Protein 1QQL (pdb70)

Organism: Rattus norvegicus (NCBI:txid10116)

CATH classification: 2.80.10.50

Secondary structure (DSSP, 8-state):
-EEEE--EETTTEEEEE-TT--EEEES-TT-STT-EEEEEEETTEEEEEETTT----EE-TTS-EE--SS--GGGEEEEEE-SSS-EEEEESTTTTTT-B--B-TTSPBPPTTT--BTBSTT-EE--BS--

Foldseek 3Di:
DKAWFQWAFLLQWTWFADLVFDTWTDNCPPPLRRTWIWADPDVQKTFIAGPPSCWTWFADPWQDITTHNDDDLRRMWRWDADPVGWIWTFRPVCPVLGFTWFADNVTHTDGRNRDDPPDSRRTIDTHHPDD

Solvent-accessible surface area: 7071 Å² total; per-residue (Å²): 121,95,113,51,65,33,0,47,0,88,18,103,41,26,1,48,1,37,100,182,7,98,0,80,5,16,133,74,105,213,34,55,56,0,28,0,35,7,80,44,66,52,154,34,22,1,3,0,45,1,50,86,9,94,42,15,0,0,0,40,142,104,0,95,6,61,10,78,104,96,67,60,75,35,0,40,0,46,43,82,119,24,174,87,121,33,17,1,1,16,0,64,74,4,5,155,130,76,40,4,1,0,0,54,183,102,0,38,24,10,107,0,81,148,10,128,121,67,47,122,11,2,33,1,57,35,61,86,36,100,161

InterPro domains:
  IPR002209 Fibroblast growth factor family [PF00167] (65-189)
  IPR002209 Fibroblast growth factor family [PR00263] (67-79)
  IPR002209 Fibroblast growth factor family [PR00263] (98-112)
  IPR002209 Fibroblast growth factor family [PR00263] (118-130)
  IPR002209 Fibroblast growth factor family [PR00263] (134-153)
  IPR002209 Fibroblast growth factor family [PS00247] (125-148)
  IPR002209 Fibroblast growth factor family [PTHR11486] (38-192)
  IPR002209 Fibroblast growth factor family [SM00442] (63-192)
  IPR008996 Cytokine IL1/FGF [SSF50353] (58-192)

Sequence (131 aa):
DIRVRRLFCRTQWYLRIDKRGKVKGTQEMRNSYNIMEIRTVAVGIVAIKGVESEYYLAMNKEGKLYAKQTPNEECLFLERLEENHYNTYISKKHAEKNWFVGLKKNGSCKRGPRTHYGQKAILFLPLPVSS

Structure (mmCIF, N/CA/C/O backbone):
data_1QQL
#
_entry.id   1QQL
#
_cell.length_a   89.8
_cell.length_b   89.8
_cell.length_c   65.5
_cell.angle_alpha   90.00
_cell.angle_beta   90.00
_cell.angle_gamma   120.00
#
_symmetry.space_group_name_H-M   'P 64 2 2'
#
loop_
_entity.id
_entity.type
_entity.pdbx_description
1 polymer 'Fibroblast growth factor 7, Fibroblast growth factor 1 chimera'
2 water water
#
loop_
_atom_site.group_PDB
_atom_site.id
_atom_site.type_symbol
_atom_site.label_atom_id
_atom_site.label_alt_id
_atom_site.label_comp_id
_atom_site.label_asym_id
_atom_site.label_entity_id
_atom_site.label_seq_id
_atom_site.pdbx_PDB_ins_code
_atom_site.Cartn_x
_atom_site.Cartn_y
_atom_site.Cartn_z
_atom_site.occupancy
_atom_site.B_iso_or_equiv
_atom_site.auth_seq_id
_atom_site.auth_comp_id
_atom_site.auth_asym_id
_atom_site.auth_atom_id
_atom_site.pdbx_PDB_model_num
ATOM 1 N N . ASP A 1 9 ? 4.754 37.486 37.433 1.00 43.90 9 ASP A N 1
ATOM 2 C CA . ASP A 1 9 ? 4.629 36.010 37.239 1.00 46.91 9 ASP A CA 1
ATOM 3 C C . ASP A 1 9 ? 4.770 35.633 35.776 1.00 46.08 9 ASP A C 1
ATOM 4 O O . ASP A 1 9 ? 5.052 34.486 35.450 1.00 43.57 9 ASP A O 1
ATOM 9 N N . ILE A 1 10 ? 4.544 36.602 34.900 1.00 39.76 10 ILE A N 1
ATOM 10 C CA . ILE A 1 10 ? 4.689 36.384 33.465 1.00 38.59 10 ILE A CA 1
ATOM 11 C C . ILE A 1 10 ? 5.810 37.317 33.020 1.00 35.01 10 ILE A C 1
ATOM 12 O O . ILE A 1 10 ? 5.676 38.533 33.127 1.00 35.52 10 ILE A O 1
ATOM 17 N N . ARG A 1 11 ? 6.943 36.749 32.623 1.00 29.03 11 ARG A N 1
ATOM 18 C CA . ARG A 1 11 ? 8.069 37.557 32.188 1.00 28.61 11 ARG A CA 1
ATOM 19 C C . ARG A 1 11 ? 8.499 37.166 30.801 1.00 24.79 11 ARG A C 1
ATOM 20 O O . ARG A 1 11 ? 8.665 35.996 30.507 1.00 26.47 11 ARG A O 1
ATOM 28 N N . VAL A 1 12 ? 8.636 38.155 29.939 1.00 27.58 12 VAL A N 1
ATOM 29 C CA . VAL A 1 12 ? 9.032 37.925 28.567 1.00 25.65 12 VAL A CA 1
ATOM 30 C C . VAL A 1 12 ? 10.499 38.296 28.468 1.00 23.62 12 VAL A C 1
ATOM 31 O O . VAL A 1 12 ? 10.842 39.467 28.514 1.00 23.13 12 VAL A O 1
ATOM 35 N N . ARG A 1 13 ? 11.362 37.286 28.423 1.00 26.26 13 ARG A N 1
ATOM 36 C CA . ARG A 1 13 ? 12.813 37.478 28.342 1.00 23.17 13 ARG A CA 1
ATOM 37 C C . ARG A 1 13 ? 13.365 36.768 27.111 1.00 23.24 13 ARG A C 1
ATOM 38 O O . ARG A 1 13 ? 12.605 36.351 26.253 1.00 23.37 13 ARG A O 1
ATOM 46 N N . ARG A 1 14 ? 14.681 36.591 27.031 1.00 23.52 14 ARG A N 1
ATOM 47 C CA . ARG A 1 14 ? 15.267 35.899 25.880 1.00 25.64 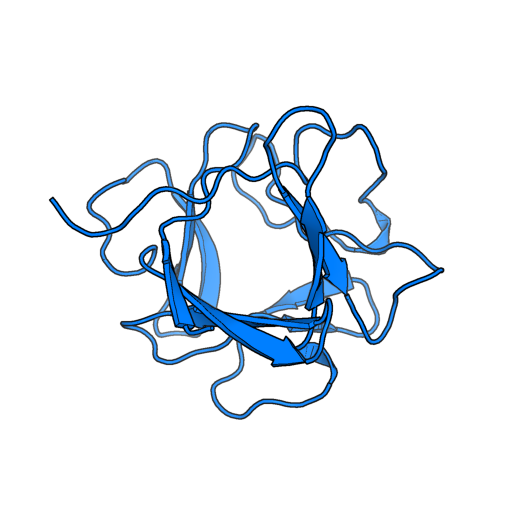14 ARG A CA 1
ATOM 48 C C . ARG A 1 14 ? 15.978 34.591 26.186 1.00 19.27 14 ARG A C 1
ATOM 49 O O . ARG A 1 14 ? 16.126 33.747 25.313 1.00 27.44 14 ARG A O 1
ATOM 57 N N . LEU A 1 15 ? 16.449 34.431 27.405 1.00 19.44 15 LEU A N 1
ATOM 58 C CA . LEU A 1 15 ? 17.158 33.202 27.783 1.00 24.33 15 LEU A CA 1
ATOM 59 C C . LEU A 1 15 ? 18.451 32.995 26.984 1.00 23.81 15 LEU A C 1
ATOM 60 O O . LEU A 1 15 ? 18.486 32.224 26.011 1.00 24.07 15 LEU A O 1
ATOM 65 N N . PHE A 1 16 ? 19.480 33.753 27.362 1.00 16.44 16 PHE A N 1
ATOM 66 C CA . PHE A 1 16 ? 20.795 33.663 26.736 1.00 20.24 16 PHE A CA 1
ATOM 67 C C . PHE A 1 16 ? 21.605 32.562 27.417 1.00 18.16 16 PHE A C 1
ATOM 68 O O . PHE A 1 16 ? 21.751 32.564 28.630 1.00 12.11 16 PHE A O 1
ATOM 76 N N . CYS A 1 17 ? 22.132 31.630 26.634 1.00 13.19 17 CYS A N 1
ATOM 77 C CA . CYS A 1 17 ? 22.906 30.526 27.178 1.00 19.54 17 CYS A CA 1
ATOM 78 C C . CYS A 1 17 ? 24.411 30.796 27.192 1.00 18.83 17 CYS A C 1
ATOM 79 O O . CYS A 1 17 ? 24.959 31.314 26.216 1.00 15.65 17 CYS A O 1
ATOM 82 N N . ARG A 1 18 ? 25.071 30.391 28.279 1.00 17.73 18 ARG A N 1
ATOM 83 C CA . ARG A 1 18 ? 26.512 30.539 28.435 1.00 18.22 18 ARG A CA 1
ATOM 84 C C . ARG A 1 18 ? 27.283 30.061 27.211 1.00 20.55 18 ARG A C 1
ATOM 85 O O . ARG A 1 18 ? 28.366 30.562 26.936 1.00 24.30 18 ARG A O 1
ATOM 93 N N . THR A 1 19 ? 26.739 29.094 26.471 1.00 22.85 19 THR A N 1
ATOM 94 C CA . THR A 1 19 ? 27.432 28.577 25.289 1.00 22.71 19 THR A CA 1
ATOM 95 C C . THR A 1 19 ? 27.290 29.494 24.084 1.00 27.52 19 THR A C 1
ATOM 96 O O . THR A 1 19 ? 27.585 29.100 22.962 1.00 27.66 19 THR A O 1
ATOM 100 N N . GLN A 1 20 ? 26.867 30.733 24.349 1.00 29.31 20 GLN A N 1
ATOM 101 C CA . GLN A 1 20 ? 26.693 31.781 23.346 1.00 32.61 20 GLN A CA 1
ATOM 102 C C . GLN A 1 20 ? 25.467 31.671 22.418 1.00 31.62 20 GLN A C 1
ATOM 103 O O . GLN A 1 20 ? 25.515 32.115 21.262 1.00 31.73 20 GLN A O 1
ATOM 109 N N . TRP A 1 21 ? 24.351 31.161 22.954 1.00 32.18 21 TRP A N 1
ATOM 110 C CA . TRP A 1 21 ? 23.114 30.986 22.179 1.00 28.73 21 TRP A CA 1
ATOM 111 C C . TRP A 1 21 ? 21.851 31.373 22.922 1.00 26.32 21 TRP A C 1
ATOM 112 O O . TRP A 1 21 ? 21.740 31.148 24.129 1.00 27.34 21 TRP A O 1
ATOM 123 N N . TYR A 1 22 ? 20.880 31.897 22.186 1.00 24.41 22 TYR A N 1
ATOM 124 C CA . TYR A 1 22 ? 19.559 32.206 22.748 1.00 20.64 22 TYR A CA 1
ATOM 125 C C . TYR A 1 22 ? 18.700 30.984 22.473 1.00 18.49 22 TYR A C 1
ATOM 126 O O . TYR A 1 22 ? 18.878 30.325 21.452 1.00 20.35 22 TYR A O 1
ATOM 135 N N . LEU A 1 23 ? 17.764 30.671 23.348 1.00 20.22 23 LEU A N 1
ATOM 136 C CA . LEU A 1 23 ? 16.900 29.531 23.079 1.00 16.78 23 LEU A CA 1
ATOM 137 C C . LEU A 1 23 ? 15.784 30.044 22.183 1.00 21.03 23 LEU A C 1
ATOM 138 O O . LEU A 1 23 ? 15.183 31.088 22.450 1.00 20.89 23 LEU A O 1
ATOM 143 N N . ARG A 1 24 ? 15.550 29.351 21.083 1.00 23.62 24 ARG A N 1
ATOM 144 C CA . ARG A 1 24 ? 14.496 29.749 20.159 1.00 26.37 24 ARG A CA 1
ATOM 145 C C . ARG A 1 24 ? 13.682 28.536 19.746 1.00 29.99 24 ARG A C 1
ATOM 146 O O . ARG A 1 24 ? 14.223 27.453 19.604 1.00 31.11 24 ARG A O 1
ATOM 154 N N . ILE A 1 25 ? 12.364 28.695 19.658 1.00 28.49 25 ILE A N 1
ATOM 155 C CA . ILE A 1 25 ? 11.478 27.601 19.260 1.00 30.20 25 ILE A CA 1
ATOM 156 C C . ILE A 1 25 ? 10.729 27.934 17.957 1.00 30.36 25 ILE A C 1
ATOM 157 O O . ILE A 1 25 ? 9.979 28.904 17.888 1.00 34.24 25 ILE A O 1
ATOM 162 N N . ASP A 1 26 ? 10.956 27.120 16.937 1.00 31.64 26 ASP A N 1
ATOM 163 C CA . ASP A 1 26 ? 10.364 27.235 15.600 1.00 35.01 26 ASP A CA 1
ATOM 164 C C . ASP A 1 26 ? 8.815 27.049 15.585 1.00 36.71 26 ASP A C 1
ATOM 165 O O . ASP A 1 26 ? 8.223 26.616 16.585 1.00 37.04 26 ASP A O 1
ATOM 170 N N . LYS A 1 27 ? 8.178 27.327 14.435 1.00 43.11 27 LYS A N 1
ATOM 171 C CA . LYS A 1 27 ? 6.716 27.197 14.257 1.00 44.12 27 LYS A CA 1
ATOM 172 C C . LYS A 1 27 ? 6.389 25.720 14.195 1.00 46.04 27 LYS A C 1
ATOM 173 O O . LYS A 1 27 ? 5.320 25.264 14.563 1.00 45.32 27 LYS A O 1
ATOM 179 N N . ARG A 1 28 ? 7.351 24.981 13.690 1.00 42.13 28 ARG A N 1
ATOM 180 C CA . ARG A 1 28 ? 7.246 23.554 13.610 1.00 49.41 28 ARG A CA 1
ATOM 181 C C . ARG A 1 28 ? 7.467 23.038 15.044 1.00 45.35 28 ARG A C 1
ATOM 182 O O . ARG A 1 28 ? 7.304 21.849 15.336 1.00 45.61 28 ARG A O 1
ATOM 190 N N . GLY A 1 29 ? 7.771 23.978 15.940 1.00 42.16 29 GLY A N 1
ATOM 191 C CA . GLY A 1 29 ? 8.000 23.662 17.338 1.00 39.96 29 GLY A CA 1
ATOM 192 C C . GLY A 1 29 ? 9.341 23.003 17.542 1.00 35.55 29 GLY A C 1
ATOM 193 O O . GLY A 1 29 ? 9.486 22.095 18.352 1.00 37.37 29 GLY A O 1
ATOM 194 N N . LYS A 1 30 ? 10.324 23.411 16.757 1.00 35.44 30 LYS A N 1
ATOM 195 C CA . LYS A 1 30 ? 11.655 22.840 16.894 1.00 37.15 30 LYS A CA 1
ATOM 196 C C . LYS A 1 30 ? 12.467 23.747 17.787 1.00 32.95 30 LYS A C 1
ATOM 197 O O . LYS A 1 30 ? 12.612 24.923 17.491 1.00 32.12 30 LYS A O 1
ATOM 203 N N . VAL A 1 31 ? 12.901 23.186 18.916 1.00 30.40 31 VAL A N 1
ATOM 204 C CA . VAL A 1 31 ? 13.717 23.848 19.938 1.00 33.71 31 VAL A CA 1
ATOM 205 C C . VAL A 1 31 ? 15.210 23.911 19.518 1.00 34.62 31 VAL A C 1
ATOM 206 O O . VAL A 1 31 ? 15.835 22.897 19.181 1.00 35.82 31 VAL A O 1
ATOM 210 N N . LYS A 1 32 ? 15.806 25.088 19.590 1.00 37.32 32 LYS A N 1
ATOM 211 C CA . LYS A 1 32 ? 17.200 25.212 19.196 1.00 40.61 32 LYS A CA 1
ATOM 212 C C . LYS A 1 32 ? 17.763 26.625 19.439 1.00 42.48 32 LYS A C 1
ATOM 213 O O . LYS A 1 32 ? 17.011 27.612 19.475 1.00 43.18 32 LYS A O 1
ATOM 219 N N . GLY A 1 33 ? 19.086 26.729 19.547 1.00 38.81 33 GLY A N 1
ATOM 220 C CA . GLY A 1 33 ? 19.694 28.024 19.773 1.00 35.04 33 GLY A CA 1
ATOM 221 C C . GLY A 1 33 ? 19.888 28.850 18.521 1.00 30.45 33 GLY A C 1
ATOM 222 O O . GLY A 1 33 ? 19.746 28.347 17.405 1.00 34.55 33 GLY A O 1
ATOM 223 N N . THR A 1 34 ? 20.271 30.107 18.711 1.00 26.22 34 THR A N 1
ATOM 224 C CA . THR A 1 34 ? 20.517 31.040 17.615 1.00 24.95 34 THR A CA 1
ATOM 225 C C . THR A 1 34 ? 21.414 32.217 18.066 1.00 26.68 34 THR A C 1
ATOM 226 O O . THR A 1 34 ? 21.410 32.630 19.231 1.00 23.16 34 THR A O 1
ATOM 230 N N . GLN A 1 35 ? 22.249 32.697 17.160 1.00 24.52 35 GLN A N 1
ATOM 231 C CA . GLN A 1 35 ? 23.098 33.821 17.479 1.00 24.27 35 GLN A CA 1
ATOM 232 C C . GLN A 1 35 ? 22.351 35.029 16.949 1.00 29.93 35 GLN A C 1
ATOM 233 O O . GLN A 1 35 ? 22.814 36.165 17.007 1.00 33.48 35 GLN A O 1
ATOM 239 N N . GLU A 1 36 ? 21.172 34.764 16.408 1.00 28.95 36 GLU A N 1
ATOM 240 C CA . GLU A 1 36 ? 20.348 35.819 15.881 1.00 30.83 36 GLU A CA 1
ATOM 241 C C . GLU A 1 36 ? 19.486 36.379 17.006 1.00 35.57 36 GLU A C 1
ATOM 242 O O . GLU A 1 36 ? 18.470 35.780 17.403 1.00 40.42 36 GLU A O 1
ATOM 248 N N . MET A 1 37 ? 19.926 37.516 17.543 1.00 37.55 37 MET A N 1
ATOM 249 C CA . MET A 1 37 ? 19.229 38.175 18.648 1.00 33.84 37 MET A CA 1
ATOM 250 C C . MET A 1 37 ? 17.836 38.474 18.165 1.00 35.65 37 MET A C 1
ATOM 251 O O . MET A 1 37 ? 16.862 37.881 18.618 1.00 31.38 37 MET A O 1
ATOM 256 N N . ARG A 1 38 ? 17.787 39.344 17.160 1.00 39.26 38 ARG A N 1
ATOM 257 C CA . ARG A 1 38 ? 16.550 39.818 16.544 1.00 36.45 38 ARG A CA 1
ATOM 258 C C . ARG A 1 38 ? 15.798 38.740 15.747 1.00 38.06 38 ARG A C 1
ATOM 259 O O . ARG A 1 38 ? 15.336 39.019 14.635 1.00 43.24 38 ARG A O 1
ATOM 267 N N . ASN A 1 39 ? 15.597 37.563 16.354 1.00 41.44 39 ASN A N 1
ATOM 268 C CA . ASN A 1 39 ? 14.941 36.417 15.702 1.00 40.86 39 ASN A CA 1
ATOM 269 C C . ASN A 1 39 ? 13.440 36.233 15.920 1.00 40.35 39 ASN A C 1
ATOM 270 O O . ASN A 1 39 ? 12.828 35.350 15.333 1.00 36.27 39 ASN A O 1
ATOM 275 N N . SER A 1 40 ? 12.876 36.994 16.843 1.00 44.20 40 SER A N 1
ATOM 276 C CA . SER A 1 40 ? 11.451 36.937 17.138 1.00 38.78 40 SER A CA 1
ATOM 277 C C . SER A 1 40 ? 10.958 35.572 17.638 1.00 37.45 40 SER A C 1
ATOM 278 O O . SER A 1 40 ? 9.976 35.527 18.410 1.00 38.55 40 SER A O 1
ATOM 281 N N . TYR A 1 41 ? 11.597 34.458 17.305 1.00 33.39 41 TYR A N 1
ATOM 282 C CA . TYR A 1 41 ? 11.153 33.153 17.816 1.00 32.73 41 TYR A CA 1
ATOM 283 C C . TYR A 1 41 ? 12.018 32.806 19.010 1.00 30.16 41 TYR A C 1
ATOM 284 O O . TYR A 1 41 ? 12.117 31.643 19.344 1.00 26.43 41 TYR A O 1
ATOM 293 N N . ASN A 1 42 ? 12.739 33.810 19.520 1.00 27.60 42 ASN A N 1
ATOM 294 C CA . ASN A 1 42 ? 13.577 33.594 20.695 1.00 27.24 42 ASN A CA 1
ATOM 295 C C . ASN A 1 42 ? 13.087 34.435 21.851 1.00 23.73 42 ASN A C 1
ATOM 296 O O . ASN A 1 42 ? 13.721 34.494 22.903 1.00 20.36 42 ASN A O 1
ATOM 301 N N . ILE A 1 43 ? 11.968 35.116 21.613 1.00 21.88 43 ILE A N 1
ATOM 302 C CA . ILE A 1 43 ? 11.324 35.911 22.647 1.00 25.02 43 ILE A CA 1
ATOM 303 C C . ILE A 1 43 ? 10.396 34.921 23.342 1.00 17.70 43 ILE A C 1
ATOM 304 O O . ILE A 1 43 ? 9.549 34.281 22.721 1.00 11.42 43 ILE A O 1
ATOM 309 N N . MET A 1 44 ? 10.630 34.733 24.627 1.00 16.56 44 MET A N 1
ATOM 310 C CA . MET A 1 44 ? 9.886 33.769 25.381 1.00 21.20 44 MET A CA 1
ATOM 311 C C . MET A 1 44 ? 9.117 34.381 26.528 1.00 23.58 44 MET A C 1
ATOM 312 O O . MET A 1 44 ? 9.421 35.480 26.996 1.00 18.37 44 MET A O 1
ATOM 317 N N . GLU A 1 45 ? 8.121 33.620 26.981 1.00 26.71 45 GLU A N 1
ATOM 318 C CA . GLU A 1 45 ? 7.304 33.967 28.131 1.00 27.60 45 GLU A CA 1
ATOM 319 C C . GLU A 1 45 ? 7.569 32.882 29.159 1.00 23.83 45 GLU A C 1
ATOM 320 O O . GLU A 1 45 ? 7.338 31.707 28.906 1.00 24.92 45 GLU A O 1
ATOM 326 N N . ILE A 1 46 ? 8.173 33.284 30.268 1.00 25.60 46 ILE A N 1
ATOM 327 C CA . ILE A 1 46 ? 8.484 32.398 31.395 1.00 26.11 46 ILE A CA 1
ATOM 328 C C . ILE A 1 46 ? 7.324 32.663 32.369 1.00 25.83 46 ILE A C 1
ATOM 329 O O . ILE A 1 46 ? 7.240 33.735 32.989 1.00 26.34 46 ILE A O 1
ATOM 334 N N . ARG A 1 47 ? 6.381 31.727 32.421 1.00 25.63 47 ARG A N 1
ATOM 335 C CA . ARG A 1 47 ? 5.217 31.881 33.281 1.00 26.47 47 ARG A CA 1
ATOM 336 C C . ARG A 1 47 ? 5.314 31.045 34.541 1.00 23.85 47 ARG A C 1
ATOM 337 O O . ARG A 1 47 ? 5.365 29.820 34.465 1.00 26.39 47 ARG A O 1
ATOM 345 N N . THR A 1 48 ? 5.354 31.711 35.694 1.00 22.70 48 THR A N 1
ATOM 346 C CA . THR A 1 48 ? 5.388 31.042 36.998 1.00 18.69 48 THR A CA 1
ATOM 347 C C . THR A 1 48 ? 4.026 30.362 37.269 1.00 19.04 48 THR A C 1
ATOM 348 O O . THR A 1 48 ? 2.994 31.019 37.446 1.00 17.42 48 THR A O 1
ATOM 352 N N . VAL A 1 49 ? 4.032 29.037 37.256 1.00 20.28 49 VAL A N 1
ATOM 353 C CA . VAL A 1 49 ? 2.822 28.264 37.479 1.00 23.59 49 VAL A CA 1
ATOM 354 C C . VAL A 1 49 ? 2.629 27.917 38.948 1.00 24.63 49 VAL A C 1
ATOM 355 O O . VAL A 1 49 ? 1.551 27.449 39.337 1.00 30.64 49 VAL A O 1
ATOM 359 N N . ALA A 1 50 ? 3.693 28.086 39.735 1.00 22.15 50 ALA A N 1
ATOM 360 C CA . ALA A 1 50 ? 3.707 27.790 41.175 1.00 21.50 50 ALA A CA 1
ATOM 361 C C . ALA A 1 50 ? 5.088 28.150 41.709 1.00 18.77 50 ALA A C 1
ATOM 362 O O . ALA A 1 50 ? 6.027 28.408 40.947 1.00 19.51 50 ALA A O 1
ATOM 364 N N . VAL A 1 51 ? 5.227 28.131 43.024 1.00 22.58 51 VAL A N 1
ATOM 365 C CA . VAL A 1 51 ? 6.500 28.465 43.636 1.00 27.79 51 VAL A CA 1
ATOM 366 C C . VAL A 1 51 ? 7.565 27.510 43.104 1.00 29.82 51 VAL A C 1
ATOM 367 O O . VAL A 1 51 ? 7.439 26.292 43.222 1.00 35.34 51 VAL A O 1
ATOM 371 N N . GLY A 1 52 ? 8.541 28.072 42.402 1.00 30.75 52 GLY A N 1
ATOM 372 C CA . GLY A 1 52 ? 9.626 27.276 41.858 1.00 27.50 52 GLY A CA 1
ATOM 373 C C . GLY A 1 52 ? 9.383 26.618 40.518 1.00 27.04 52 GLY A C 1
ATOM 374 O O . GLY A 1 52 ? 10.337 26.207 39.877 1.00 24.41 52 GLY A O 1
ATOM 375 N N . ILE A 1 53 ? 8.132 26.510 40.084 1.00 24.95 53 ILE A N 1
ATOM 376 C CA . ILE A 1 53 ? 7.846 25.873 38.799 1.00 19.50 53 ILE A CA 1
ATOM 377 C C . ILE A 1 53 ? 7.542 26.914 37.735 1.00 17.39 53 ILE A C 1
ATOM 378 O O . ILE A 1 53 ? 6.867 27.906 38.001 1.00 17.36 53 ILE A O 1
ATOM 383 N N . VAL A 1 54 ? 7.954 26.644 36.510 1.00 15.53 54 VAL A N 1
ATOM 384 C CA . VAL A 1 54 ? 7.788 27.607 35.440 1.00 15.41 54 VAL A CA 1
ATOM 385 C C . VAL A 1 54 ? 7.400 26.867 34.161 1.00 18.27 54 VAL A C 1
ATOM 386 O O . VAL A 1 54 ? 7.488 25.639 34.134 1.00 15.80 54 VAL A O 1
ATOM 390 N N . ALA A 1 55 ? 6.862 27.605 33.178 1.00 18.70 55 ALA A N 1
ATOM 391 C CA . ALA A 1 55 ? 6.518 27.063 31.851 1.00 17.33 55 ALA A CA 1
ATOM 392 C C . ALA A 1 55 ? 7.236 28.017 30.896 1.00 18.46 55 ALA A C 1
ATOM 393 O O . ALA A 1 55 ? 7.305 29.236 31.150 1.00 16.91 55 ALA A O 1
ATOM 395 N N . ILE A 1 56 ? 7.780 27.483 29.810 1.00 16.48 56 ILE A N 1
ATOM 396 C CA . ILE A 1 56 ? 8.536 28.321 28.879 1.00 19.46 56 ILE A CA 1
ATOM 397 C C . ILE A 1 56 ? 7.842 28.285 27.519 1.00 19.43 56 ILE A C 1
ATOM 398 O O . ILE A 1 56 ? 7.822 27.266 26.831 1.00 17.01 56 ILE A O 1
ATOM 403 N N . LYS A 1 57 ? 7.324 29.439 27.125 1.00 16.23 57 LYS A N 1
ATOM 404 C CA . LYS A 1 57 ? 6.524 29.546 25.922 1.00 21.23 57 LYS A CA 1
ATOM 405 C C . LYS A 1 57 ? 6.995 30.574 24.918 1.00 15.60 57 LYS A C 1
ATOM 406 O O . LYS A 1 57 ? 7.312 31.707 25.274 1.00 19.90 57 LYS A O 1
ATOM 412 N N . GLY A 1 58 ? 6.994 30.170 23.652 1.00 19.53 58 GLY A N 1
ATOM 413 C CA . GLY A 1 58 ? 7.374 31.056 22.576 1.00 20.14 58 GLY A CA 1
ATOM 414 C C . GLY A 1 58 ? 6.251 32.023 22.220 1.00 22.48 58 GLY A C 1
ATOM 415 O O . GLY A 1 58 ? 5.208 31.614 21.708 1.00 20.61 58 GLY A O 1
ATOM 416 N N . VAL A 1 59 ? 6.515 33.310 22.427 1.00 25.29 59 VAL A N 1
ATOM 417 C CA . VAL A 1 59 ? 5.586 34.383 22.124 1.00 27.06 59 VAL A CA 1
ATOM 418 C C . VAL A 1 59 ? 5.317 34.510 20.633 1.00 30.41 59 VAL A C 1
ATOM 419 O O . VAL A 1 59 ? 4.719 35.478 20.230 1.00 36.44 59 VAL A O 1
ATOM 423 N N . GLU A 1 60 ? 5.724 33.550 19.801 1.00 35.15 60 GLU A N 1
ATOM 424 C CA . GLU A 1 60 ? 5.465 33.634 18.341 1.00 38.24 60 GLU A CA 1
ATOM 425 C C . GLU A 1 60 ? 4.976 32.332 17.731 1.00 39.89 60 GLU A C 1
ATOM 426 O O . GLU A 1 60 ? 4.143 32.335 16.835 1.00 35.51 60 GLU A O 1
ATOM 432 N N . SER A 1 61 ? 5.552 31.232 18.198 1.00 40.33 61 SER A N 1
ATOM 433 C CA . SER A 1 61 ? 5.190 29.884 17.776 1.00 38.62 61 SER A CA 1
ATOM 434 C C . SER A 1 61 ? 4.024 29.414 18.654 1.00 40.58 61 SER A C 1
ATOM 435 O O . SER A 1 61 ? 3.364 28.416 18.363 1.00 39.17 61 SER A O 1
ATOM 438 N N . GLU A 1 62 ? 3.823 30.124 19.761 1.00 38.94 62 GLU A N 1
ATOM 439 C CA . GLU A 1 62 ? 2.786 29.812 20.747 1.00 38.68 62 GLU A CA 1
ATOM 440 C C . GLU A 1 62 ? 2.985 28.410 21.327 1.00 40.52 62 GLU A C 1
ATOM 441 O O . GLU A 1 62 ? 2.100 27.880 21.994 1.00 42.75 62 GLU A O 1
ATOM 447 N N . TYR A 1 63 ? 4.163 27.835 21.083 1.00 38.36 63 TYR A N 1
ATOM 448 C CA . TYR A 1 63 ? 4.540 26.504 21.563 1.00 35.57 63 TYR A CA 1
ATOM 449 C C . TYR A 1 63 ? 5.203 26.613 22.942 1.00 33.36 63 TYR A C 1
ATOM 450 O O . TYR A 1 63 ? 5.713 27.671 23.320 1.00 33.50 63 TYR A O 1
ATOM 459 N N . TYR A 1 64 ? 5.211 25.511 23.673 1.00 32.79 64 TYR A N 1
ATOM 460 C CA . TYR A 1 64 ? 5.834 25.461 24.977 1.00 30.78 64 TYR A CA 1
ATOM 461 C C . TYR A 1 64 ? 7.272 24.945 24.878 1.00 33.96 64 TYR A C 1
ATOM 462 O O . TYR A 1 64 ? 7.922 25.143 23.864 1.00 33.94 64 TYR A O 1
ATOM 471 N N . LEU A 1 65 ? 7.793 24.359 25.947 1.00 36.91 65 LEU A N 1
ATOM 472 C CA . LEU A 1 65 ? 9.152 23.817 25.966 1.00 32.82 65 LEU A CA 1
ATOM 473 C C . LEU A 1 65 ? 8.962 22.676 26.913 1.00 28.71 65 LEU A C 1
ATOM 474 O O . LEU A 1 65 ? 8.322 22.843 27.951 1.00 39.57 65 LEU A O 1
ATOM 479 N N . ALA A 1 66 ? 9.471 21.508 26.568 1.00 25.80 66 ALA A N 1
ATOM 480 C CA . ALA A 1 66 ? 9.288 20.355 27.426 1.00 21.19 66 ALA A CA 1
ATOM 481 C C . ALA A 1 66 ? 10.398 19.398 27.171 1.00 18.02 66 ALA A C 1
ATOM 482 O O . ALA A 1 66 ? 11.208 19.596 26.278 1.00 20.61 66 ALA A O 1
ATOM 484 N N . MET A 1 67 ? 10.425 18.343 27.961 1.00 22.64 67 MET A N 1
ATOM 485 C CA . MET A 1 67 ? 11.439 17.299 27.825 1.00 25.49 67 MET A CA 1
ATOM 486 C C . MET A 1 67 ? 10.739 15.951 28.015 1.00 29.50 67 MET A C 1
ATOM 487 O O . MET A 1 67 ? 9.939 15.774 28.946 1.00 23.32 67 MET A O 1
ATOM 492 N N . ASN A 1 68 ? 11.043 15.013 27.126 1.00 27.35 68 ASN A N 1
ATOM 493 C CA . ASN A 1 68 ? 10.440 13.692 27.182 1.00 30.73 68 ASN A CA 1
ATOM 494 C C . ASN A 1 68 ? 11.051 12.749 28.219 1.00 32.72 68 ASN A C 1
ATOM 495 O O . ASN A 1 68 ? 11.881 13.149 29.035 1.00 34.21 68 ASN A O 1
ATOM 500 N N . LYS A 1 69 ? 10.603 11.502 28.205 1.00 32.73 69 LYS A N 1
ATOM 501 C CA . LYS A 1 69 ? 11.083 10.492 29.139 1.00 34.89 69 LYS A CA 1
ATOM 502 C C . LYS A 1 69 ? 12.554 10.112 28.961 1.00 34.60 69 LYS A C 1
ATOM 503 O O . LYS A 1 69 ? 13.125 9.465 29.835 1.00 38.96 69 LYS A O 1
ATOM 509 N N . GLU A 1 70 ? 13.163 10.491 27.839 1.00 40.17 70 GLU A N 1
ATOM 510 C CA . GLU A 1 70 ? 14.564 10.173 27.593 1.00 34.04 70 GLU A CA 1
ATOM 511 C C . GLU A 1 70 ? 15.442 11.421 27.417 1.00 34.98 70 GLU A C 1
ATOM 512 O O . GLU A 1 70 ? 16.424 11.397 26.654 1.00 36.60 70 GLU A O 1
ATOM 518 N N . GLY A 1 71 ? 15.077 12.510 28.101 1.00 33.21 71 GLY A N 1
ATOM 519 C CA . GLY A 1 71 ? 15.830 13.761 28.036 1.00 32.10 71 GLY A CA 1
ATOM 520 C C . GLY A 1 71 ? 15.784 14.595 26.766 1.00 27.99 71 GLY A C 1
ATOM 521 O O . GLY A 1 71 ? 16.461 15.617 26.666 1.00 30.11 71 GLY A O 1
ATOM 522 N N . LYS A 1 72 ? 15.005 14.175 25.785 1.00 26.59 72 LYS A N 1
ATOM 523 C CA . LYS A 1 72 ? 14.904 14.933 24.553 1.00 27.56 72 LYS A CA 1
ATOM 524 C C . LYS A 1 72 ? 13.960 16.142 24.752 1.00 30.01 72 LYS A C 1
ATOM 525 O O . LYS A 1 72 ? 12.854 16.029 25.294 1.00 24.06 72 LYS A O 1
ATOM 531 N N . LEU A 1 73 ? 14.436 17.299 24.314 1.00 30.20 73 LEU A N 1
ATOM 532 C CA . LEU A 1 73 ? 13.732 18.576 24.410 1.00 31.11 73 LEU A CA 1
ATOM 533 C C . LEU A 1 73 ? 12.804 18.881 23.212 1.00 30.67 73 LEU A C 1
ATOM 534 O O . LEU A 1 73 ? 13.208 18.763 22.058 1.00 33.81 73 LEU A O 1
ATOM 539 N N . TYR A 1 74 ? 11.561 19.264 23.487 1.00 33.97 74 TYR A N 1
ATOM 540 C CA . TYR A 1 74 ? 10.631 19.602 22.419 1.00 31.94 74 TYR A CA 1
ATOM 541 C C . TYR A 1 74 ? 9.719 20.742 22.840 1.00 34.08 74 TYR A C 1
ATOM 542 O O . TYR A 1 74 ? 9.910 21.318 23.902 1.00 34.63 74 TYR A O 1
ATOM 551 N N . ALA A 1 75 ? 8.736 21.066 22.006 1.00 34.05 75 ALA A N 1
ATOM 552 C CA . ALA A 1 75 ? 7.782 22.144 22.292 1.00 35.92 75 ALA A CA 1
ATOM 553 C C . ALA A 1 75 ? 6.368 21.749 21.834 1.00 37.44 75 ALA A C 1
ATOM 554 O O . ALA A 1 75 ? 6.124 21.530 20.650 1.00 35.19 75 ALA A O 1
ATOM 556 N N . LYS A 1 76 ? 5.434 21.698 22.788 1.00 37.66 76 LYS A N 1
ATOM 557 C CA . LYS A 1 76 ? 4.075 21.292 22.474 1.00 32.60 76 LYS A CA 1
ATOM 558 C C . LYS A 1 76 ? 3.145 22.334 21.880 1.00 37.67 76 LYS A C 1
ATOM 559 O O . LYS A 1 76 ? 3.204 22.522 20.658 1.00 42.66 76 LYS A O 1
ATOM 565 N N . GLN A 1 77 ? 2.239 22.901 22.673 1.00 37.95 77 GLN A N 1
ATOM 566 C CA . GLN A 1 77 ? 1.255 23.950 22.256 1.00 34.05 77 GLN A CA 1
ATOM 567 C C . GLN A 1 77 ? 0.148 23.699 23.263 1.00 36.25 77 GLN A C 1
ATOM 568 O O . GLN A 1 77 ? -0.470 24.631 23.733 1.00 33.56 77 GLN A O 1
ATOM 574 N N . THR A 1 78 ? -0.023 22.430 23.652 1.00 31.50 78 THR A N 1
ATOM 575 C CA . THR A 1 78 ? -0.969 22.045 24.697 1.00 32.83 78 THR A CA 1
ATOM 576 C C . THR A 1 78 ? -0.091 21.450 25.785 1.00 32.48 78 THR A C 1
ATOM 577 O O . THR A 1 78 ? 0.468 20.375 25.588 1.00 29.16 78 THR A O 1
ATOM 581 N N . PRO A 1 79 ? 0.057 22.136 26.938 1.00 29.40 79 PRO A N 1
ATOM 582 C CA . PRO A 1 79 ? 0.871 21.675 28.070 1.00 28.37 79 PRO A CA 1
ATOM 583 C C . PRO A 1 79 ? 0.516 20.298 28.668 1.00 32.73 79 PRO A C 1
ATOM 584 O O . PRO A 1 79 ? -0.600 19.803 28.503 1.00 37.95 79 PRO A O 1
ATOM 588 N N . ASN A 1 80 ? 1.464 19.753 29.430 1.00 30.86 80 ASN A N 1
ATOM 589 C CA . ASN A 1 80 ? 1.382 18.466 30.171 1.00 30.03 80 ASN A CA 1
ATOM 590 C C . ASN A 1 80 ? 2.476 18.618 31.262 1.00 32.75 80 ASN A C 1
ATOM 591 O O . ASN A 1 80 ? 3.140 19.652 31.263 1.00 35.66 80 ASN A O 1
ATOM 596 N N . GLU A 1 81 ? 2.696 17.679 32.187 1.00 30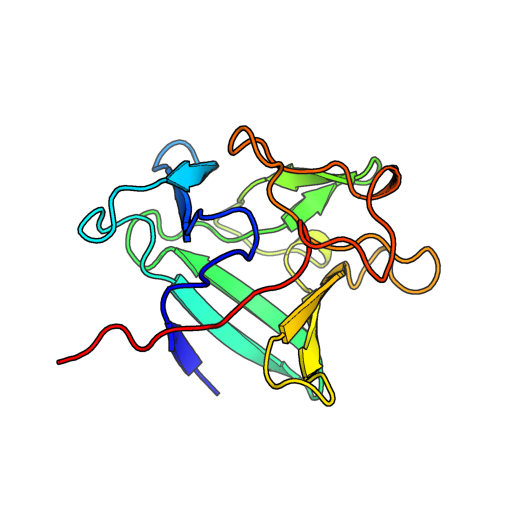.24 81 GLU A N 1
ATOM 597 C CA . GLU A 1 81 ? 3.753 17.969 33.167 1.00 32.03 81 GLU A CA 1
ATOM 598 C C . GLU A 1 81 ? 5.162 17.950 32.576 1.00 33.82 81 GLU A C 1
ATOM 599 O O . GLU A 1 81 ? 6.123 18.230 33.287 1.00 34.17 81 GLU A O 1
ATOM 605 N N . GLU A 1 82 ? 5.309 17.600 31.296 1.00 34.59 82 GLU A N 1
ATOM 606 C CA . GLU A 1 82 ? 6.640 17.609 30.676 1.00 28.39 82 GLU A CA 1
ATOM 607 C C . GLU A 1 82 ? 6.977 19.031 30.212 1.00 28.45 82 GLU A C 1
ATOM 608 O O . GLU A 1 82 ? 8.100 19.297 29.814 1.00 27.50 82 GLU A O 1
ATOM 614 N N . CYS A 1 83 ? 5.996 19.936 30.293 1.00 27.15 83 CYS A N 1
ATOM 615 C CA . CYS A 1 83 ? 6.137 21.350 29.925 1.00 26.46 83 CYS A CA 1
ATOM 616 C C . CYS A 1 83 ? 6.524 22.221 31.119 1.00 25.07 83 CYS A C 1
ATOM 617 O O . CYS A 1 83 ? 6.737 23.425 30.962 1.00 26.34 83 CYS A O 1
ATOM 620 N N . LEU A 1 84 ? 6.586 21.605 32.300 1.00 21.24 84 LEU A N 1
ATOM 621 C CA . LEU A 1 84 ? 6.927 22.271 33.547 1.00 17.83 84 LEU A CA 1
ATOM 622 C C . LEU A 1 84 ? 8.397 22.098 34.006 1.00 19.30 84 LEU A C 1
ATOM 623 O O . LEU A 1 84 ? 8.934 20.978 34.071 1.00 19.82 84 LEU A O 1
ATOM 628 N N . PHE A 1 85 ? 8.991 23.203 34.438 1.00 15.75 85 PHE A N 1
ATOM 629 C CA . PHE A 1 85 ? 10.365 23.224 34.846 1.00 13.05 85 PHE A CA 1
ATOM 630 C C . PHE A 1 85 ? 10.636 23.880 36.175 1.00 14.49 85 PHE A C 1
ATOM 631 O O . PHE A 1 85 ? 10.176 24.977 36.460 1.00 13.75 85 PHE A O 1
ATOM 639 N N . LEU A 1 86 ? 11.491 23.232 36.938 1.00 17.09 86 LEU A N 1
ATOM 640 C CA . LEU A 1 86 ? 11.944 23.710 38.230 1.00 19.82 86 LEU A CA 1
ATOM 641 C C . LEU A 1 86 ? 12.979 24.816 37.916 1.00 21.92 86 LEU A C 1
ATOM 642 O O . LEU A 1 86 ? 14.056 24.534 37.392 1.00 24.13 86 LEU A O 1
ATOM 647 N N . GLU A 1 87 ? 12.599 26.069 38.147 1.00 21.31 87 GLU A N 1
ATOM 648 C CA . GLU A 1 87 ? 13.445 27.230 37.890 1.00 25.41 87 GLU A CA 1
ATOM 649 C C . GLU A 1 87 ? 14.266 27.575 39.121 1.00 26.43 87 GLU A C 1
ATOM 650 O O . GLU A 1 87 ? 13.710 27.703 40.210 1.00 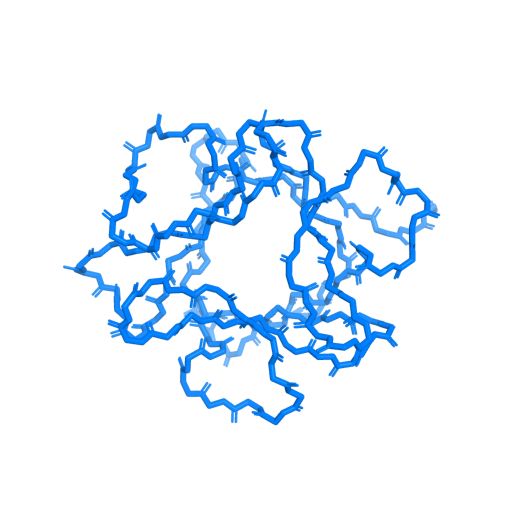32.15 87 GLU A O 1
ATOM 656 N N . ARG A 1 88 ? 15.571 27.788 38.947 1.00 24.04 88 ARG A N 1
ATOM 657 C CA . ARG A 1 88 ? 16.462 28.101 40.078 1.00 24.30 88 ARG A CA 1
ATOM 658 C C . ARG A 1 88 ? 17.327 29.339 39.854 1.00 19.43 88 ARG A C 1
ATOM 659 O O . ARG A 1 88 ? 17.784 29.600 38.744 1.00 18.37 88 ARG A O 1
ATOM 667 N N . LEU A 1 89 ? 17.555 30.102 40.907 1.00 19.26 89 LEU A N 1
ATOM 668 C CA . LEU A 1 89 ? 18.432 31.262 40.804 1.00 17.55 89 LEU A CA 1
ATOM 669 C C . LEU A 1 89 ? 19.740 30.806 41.428 1.00 23.11 89 LEU A C 1
ATOM 670 O O . LEU A 1 89 ? 19.731 30.115 42.463 1.00 26.01 89 LEU A O 1
ATOM 675 N N . GLU A 1 90 ? 20.852 31.146 40.785 1.00 24.32 90 GLU A N 1
ATOM 676 C CA . GLU A 1 90 ? 22.164 30.768 41.281 1.00 24.44 90 GLU A CA 1
ATOM 677 C C . GLU A 1 90 ? 22.791 31.879 42.136 1.00 26.56 90 GLU A C 1
ATOM 678 O O . GLU A 1 90 ? 22.271 33.006 42.207 1.00 22.02 90 GLU A O 1
ATOM 684 N N . GLU A 1 91 ? 23.914 31.572 42.782 1.00 25.72 91 GLU A N 1
ATOM 685 C CA . GLU A 1 91 ? 24.614 32.581 43.578 1.00 32.21 91 GLU A CA 1
ATOM 686 C C . GLU A 1 91 ? 25.213 33.557 42.566 1.00 30.03 91 GLU A C 1
ATOM 687 O O . GLU A 1 91 ? 25.393 34.746 42.840 1.00 27.87 91 GLU A O 1
ATOM 693 N N . ASN A 1 92 ? 25.616 33.016 41.429 1.00 29.21 92 ASN A N 1
ATOM 694 C CA . ASN A 1 92 ? 26.049 33.848 40.324 1.00 29.86 92 ASN A CA 1
ATOM 695 C C . ASN A 1 92 ? 24.613 34.181 39.872 1.00 32.95 92 ASN A C 1
ATOM 696 O O . ASN A 1 92 ? 23.708 33.418 40.181 1.00 35.99 92 ASN A O 1
ATOM 701 N N . HIS A 1 93 ? 24.331 35.235 39.131 1.00 31.69 93 HIS A N 1
ATOM 702 C CA . HIS A 1 93 ? 22.911 35.397 38.891 1.00 35.63 93 HIS A CA 1
ATOM 703 C C . HIS A 1 93 ? 22.207 34.867 37.650 1.00 31.81 93 HIS A C 1
ATOM 704 O O . HIS A 1 93 ? 21.136 35.324 37.239 1.00 31.68 93 HIS A O 1
ATOM 711 N N . TYR A 1 94 ? 22.767 33.770 37.160 1.00 31.12 94 TYR A N 1
ATOM 712 C CA . TYR A 1 94 ? 22.226 33.061 36.025 1.00 24.33 94 TYR A CA 1
ATOM 713 C C . TYR A 1 94 ? 21.163 32.153 36.591 1.00 26.25 94 TYR A C 1
ATOM 714 O O . TYR A 1 94 ? 21.098 31.935 37.799 1.00 22.21 94 TYR A O 1
ATOM 723 N N . ASN A 1 95 ? 20.395 31.545 35.701 1.00 26.13 95 ASN A N 1
ATOM 724 C CA . ASN A 1 95 ? 19.341 30.636 36.095 1.00 25.60 95 ASN A CA 1
ATOM 725 C C . ASN A 1 95 ? 19.583 29.250 35.553 1.00 25.54 95 ASN A C 1
ATOM 726 O O . ASN A 1 95 ? 20.286 29.070 34.553 1.00 23.09 95 ASN A O 1
ATOM 731 N N . THR A 1 96 ? 18.963 28.288 36.221 1.00 20.75 96 THR A N 1
ATOM 732 C CA . THR A 1 96 ? 19.018 26.892 35.857 1.00 23.35 96 THR A CA 1
ATOM 733 C C . THR A 1 96 ? 17.563 26.372 35.801 1.00 26.44 96 THR A C 1
ATOM 734 O O . THR A 1 96 ? 16.656 26.926 36.454 1.00 23.61 96 THR A O 1
ATOM 738 N N . TYR A 1 97 ? 17.329 25.357 34.970 1.00 27.68 97 TYR A N 1
ATOM 739 C CA . TYR A 1 97 ? 15.998 24.766 34.790 1.00 23.53 97 TYR A CA 1
ATOM 740 C C . TYR A 1 97 ? 16.064 23.262 34.812 1.00 21.08 97 TYR A C 1
ATOM 741 O O . TYR A 1 97 ? 16.665 22.666 33.935 1.00 19.50 97 TYR A O 1
ATOM 750 N N . ILE A 1 98 ? 15.427 22.650 35.797 1.00 18.28 98 ILE A N 1
ATOM 751 C CA . ILE A 1 98 ? 15.393 21.198 35.885 1.00 20.10 98 ILE A CA 1
ATOM 752 C C . ILE A 1 98 ? 13.976 20.723 35.494 1.00 24.05 98 ILE A C 1
ATOM 753 O O . ILE A 1 98 ? 12.983 21.340 35.886 1.00 19.40 98 ILE A O 1
ATOM 758 N N . SER A 1 99 ? 13.868 19.661 34.698 1.00 25.36 99 SER A N 1
ATOM 759 C CA . SER A 1 99 ? 12.553 19.122 34.321 1.00 27.89 99 SER A CA 1
ATOM 760 C C . SER A 1 99 ? 11.826 18.720 35.597 1.00 30.37 99 SER A C 1
ATOM 761 O O . SER A 1 99 ? 12.400 18.021 36.431 1.00 33.38 99 SER A O 1
ATOM 764 N N . LYS A 1 100 ? 10.559 19.111 35.727 1.00 32.11 100 LYS A N 1
ATOM 765 C CA . LYS A 1 100 ? 9.782 18.777 36.917 1.00 30.57 100 LYS A CA 1
ATOM 766 C C . LYS A 1 100 ? 9.529 17.262 36.989 1.00 32.99 100 LYS A C 1
ATOM 767 O O . LYS A 1 100 ? 9.723 16.670 38.044 1.00 29.16 100 LYS A O 1
ATOM 773 N N . LYS A 1 101 ? 9.145 16.644 35.863 1.00 29.89 101 LYS A N 1
ATOM 774 C CA . LYS A 1 101 ? 8.880 15.196 35.797 1.00 31.68 101 LYS A CA 1
ATOM 775 C C . LYS A 1 101 ? 10.112 14.388 36.144 1.00 31.78 101 LYS A C 1
ATOM 776 O O . LYS A 1 101 ? 10.033 13.303 36.702 1.00 30.61 101 LYS A O 1
ATOM 782 N N . HIS A 1 102 ? 11.257 14.867 35.706 1.00 35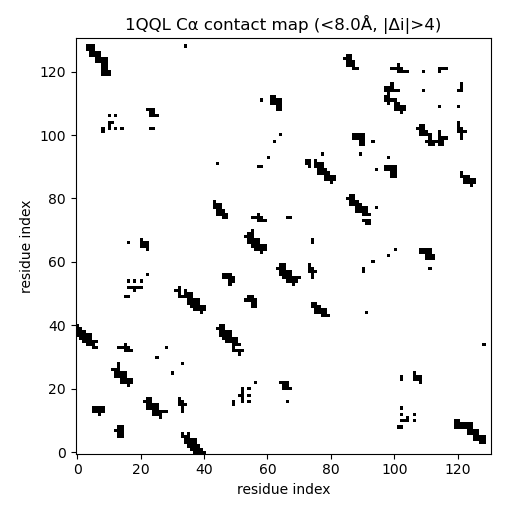.28 102 HIS A N 1
ATOM 783 C CA . HIS A 1 102 ? 12.468 14.124 35.957 1.00 35.86 102 HIS A CA 1
ATOM 784 C C . HIS A 1 102 ? 13.473 14.911 36.815 1.00 35.81 102 HIS A C 1
ATOM 785 O O . HIS A 1 102 ? 14.669 15.001 36.530 1.00 38.09 102 HIS A O 1
ATOM 792 N N . ALA A 1 103 ? 12.947 15.533 37.859 1.00 36.52 103 ALA A N 1
ATOM 793 C CA . ALA A 1 103 ? 13.761 16.278 38.799 1.00 35.02 103 ALA A CA 1
ATOM 794 C C . ALA A 1 103 ? 14.269 15.208 39.743 1.00 37.29 103 ALA A C 1
ATOM 795 O O . ALA A 1 103 ? 13.720 14.115 39.782 1.00 37.44 103 ALA A O 1
ATOM 797 N N . GLU A 1 104 ? 15.325 15.500 40.489 1.00 36.42 104 GLU A N 1
ATOM 798 C CA . GLU A 1 104 ? 15.917 14.528 41.416 1.00 36.41 104 GLU A CA 1
ATOM 799 C C . GLU A 1 104 ? 16.652 13.348 40.734 1.00 36.76 104 GLU A C 1
ATOM 800 O O . GLU A 1 104 ? 17.186 12.436 41.381 1.00 29.40 104 GLU A O 1
ATOM 806 N N . LYS A 1 105 ? 16.636 13.412 39.402 1.00 34.48 105 LYS A N 1
ATOM 807 C CA . LYS A 1 105 ? 17.351 12.529 38.481 1.00 35.90 105 LYS A CA 1
ATOM 808 C C . LYS A 1 105 ? 18.138 13.608 37.692 1.00 33.61 105 LYS A C 1
ATOM 809 O O . LYS A 1 105 ? 18.860 13.316 36.740 1.00 35.57 105 LYS A O 1
ATOM 815 N N . ASN A 1 106 ? 17.913 14.870 38.083 1.00 33.63 106 ASN A N 1
ATOM 816 C CA . ASN A 1 106 ? 18.531 16.081 37.542 1.00 30.13 106 ASN A CA 1
ATOM 817 C C . ASN A 1 106 ? 18.746 16.320 36.041 1.00 29.21 106 ASN A C 1
ATOM 818 O O . ASN A 1 106 ? 19.878 16.546 35.590 1.00 29.02 106 ASN A O 1
ATOM 823 N N . TRP A 1 107 ? 17.680 16.318 35.260 1.00 24.59 107 TRP A N 1
ATOM 824 C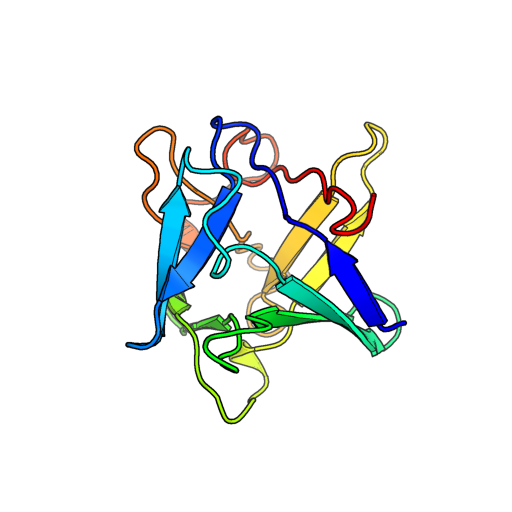 CA . TRP A 1 107 ? 17.870 16.615 33.850 1.00 27.05 107 TRP A CA 1
ATOM 825 C C . TRP A 1 107 ? 17.664 18.127 33.589 1.00 25.23 107 TRP A C 1
ATOM 826 O O . TRP A 1 107 ? 16.533 18.628 33.658 1.00 28.22 107 TRP A O 1
ATOM 837 N N . PHE A 1 108 ? 18.760 18.846 33.347 1.00 21.60 108 PHE A N 1
ATOM 838 C CA . PHE A 1 108 ? 18.734 20.278 33.058 1.00 17.80 108 PHE A CA 1
ATOM 839 C C . PHE A 1 108 ? 18.449 20.559 31.597 1.00 20.05 108 PHE A C 1
ATOM 840 O O . PHE A 1 108 ? 18.726 19.739 30.739 1.00 17.82 108 PHE A O 1
ATOM 848 N N . VAL A 1 109 ? 17.938 21.758 31.338 1.00 19.59 109 VAL A N 1
ATOM 849 C CA . VAL A 1 109 ? 17.685 22.245 29.996 1.00 21.26 109 VAL A CA 1
ATOM 850 C C . VAL A 1 109 ? 19.031 22.806 29.618 1.00 25.65 109 VAL A C 1
ATOM 851 O O . VAL A 1 109 ? 19.634 23.520 30.417 1.00 24.20 109 VAL A O 1
ATOM 855 N N . GLY A 1 110 ? 19.481 22.514 28.403 1.00 26.73 110 GLY A N 1
ATOM 856 C CA . GLY A 1 110 ? 20.768 23.003 27.956 1.00 26.45 110 GLY A CA 1
ATOM 857 C C . GLY A 1 110 ? 20.877 23.077 26.463 1.00 21.73 110 GLY A C 1
ATOM 858 O O . GLY A 1 110 ? 20.084 22.480 25.729 1.00 27.18 110 GLY A O 1
ATOM 859 N N . LEU A 1 111 ? 21.826 23.884 26.031 1.00 21.84 111 LEU A N 1
ATOM 860 C CA . LEU A 1 111 ? 22.135 24.101 24.632 1.00 27.38 111 LEU A CA 1
ATOM 861 C C . LEU A 1 111 ? 23.659 23.873 24.505 1.00 31.11 111 LEU A C 1
ATOM 862 O O . LEU A 1 111 ? 24.475 24.504 25.198 1.00 36.10 111 LEU A O 1
ATOM 867 N N . LYS A 1 112 ? 24.051 22.946 23.649 1.00 35.72 112 LYS A N 1
ATOM 868 C CA . LYS A 1 112 ? 25.459 22.655 23.438 1.00 34.20 112 LYS A CA 1
ATOM 869 C C . LYS A 1 112 ? 26.201 23.836 22.817 1.00 36.94 112 LYS A C 1
ATOM 870 O O . LYS A 1 112 ? 25.576 24.800 22.360 1.00 33.87 112 LYS A O 1
ATOM 876 N N . LYS A 1 113 ? 27.533 23.745 22.780 1.00 34.54 113 LYS A N 1
ATOM 877 C CA . LYS A 1 113 ? 28.380 24.788 22.188 1.00 32.00 113 LYS A CA 1
ATOM 878 C C . LYS A 1 113 ? 27.964 24.927 20.731 1.00 32.67 113 LYS A C 1
ATOM 879 O O . LYS A 1 113 ? 27.999 26.009 20.174 1.00 31.32 113 LYS A O 1
ATOM 885 N N . ASN A 1 114 ? 27.602 23.814 20.103 1.00 27.07 114 ASN A N 1
ATOM 886 C CA . ASN A 1 114 ? 27.180 23.834 18.707 1.00 28.27 114 ASN A CA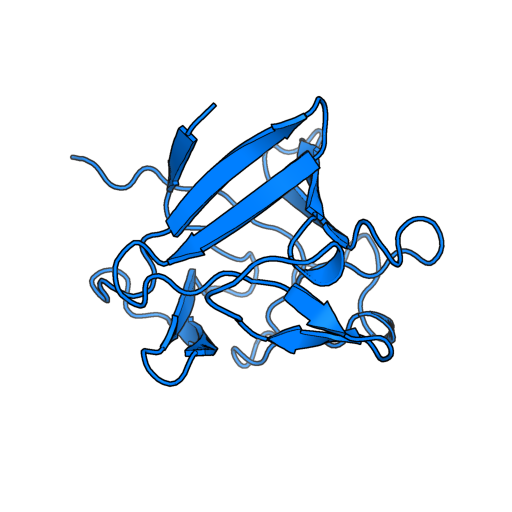 1
ATOM 887 C C . ASN A 1 114 ? 25.747 24.322 18.502 1.00 26.53 114 ASN A C 1
ATOM 888 O O . ASN A 1 114 ? 25.283 24.431 17.368 1.00 22.67 114 ASN A O 1
ATOM 893 N N . GLY A 1 115 ? 25.074 24.680 19.590 1.00 31.13 115 GLY A N 1
ATOM 894 C CA . GLY A 1 115 ? 23.701 25.155 19.498 1.00 31.54 115 GLY A CA 1
ATOM 895 C C . GLY A 1 115 ? 22.606 24.113 19.694 1.00 29.37 115 GLY A C 1
ATOM 896 O O . GLY A 1 115 ? 21.436 24.468 19.880 1.00 33.10 115 GLY A O 1
ATOM 897 N N . SER A 1 116 ? 22.987 22.839 19.624 1.00 34.12 116 SER A N 1
ATOM 898 C CA . SER A 1 116 ? 22.079 21.705 19.805 1.00 35.51 116 SER A CA 1
ATOM 899 C C . SER A 1 116 ? 21.502 21.661 21.199 1.00 36.90 116 SER A C 1
ATOM 900 O O . SER A 1 116 ? 22.118 22.138 22.141 1.00 33.07 116 SER A O 1
ATOM 903 N N . CYS A 1 117 ? 20.355 21.013 21.338 1.00 35.20 117 CYS A N 1
ATOM 904 C CA . CYS A 1 117 ? 19.726 20.871 22.652 1.00 39.81 117 CYS A CA 1
ATOM 905 C C . CYS A 1 117 ? 20.416 19.705 23.354 1.00 36.87 117 CYS A C 1
ATOM 906 O O . CYS A 1 117 ? 20.751 18.698 22.738 1.00 40.91 117 CYS A O 1
ATOM 909 N N . LYS A 1 118 ? 20.750 19.894 24.615 1.00 34.86 118 LYS A N 1
ATOM 910 C CA . LYS A 1 118 ? 21.420 18.846 25.350 1.00 33.96 118 LYS A CA 1
ATOM 911 C C . LYS A 1 118 ? 20.380 17.855 25.744 1.00 33.06 118 LYS A C 1
ATOM 912 O O . LYS A 1 118 ? 19.221 18.233 25.946 1.00 39.95 118 LYS A O 1
ATOM 918 N N . ARG A 1 119 ? 20.787 16.600 25.899 1.00 30.47 119 ARG A N 1
ATOM 919 C CA . ARG A 1 119 ? 19.852 15.587 26.340 1.00 33.95 119 ARG A CA 1
ATOM 920 C C . ARG A 1 119 ? 19.805 15.644 27.876 1.00 34.62 119 ARG A C 1
ATOM 921 O O . ARG A 1 119 ? 20.852 15.772 28.535 1.00 32.28 119 ARG A O 1
ATOM 929 N N . GLY A 1 120 ? 18.603 15.518 28.436 1.00 31.40 120 GLY A N 1
ATOM 930 C CA . GLY A 1 120 ? 18.441 15.522 29.872 1.00 35.39 120 GLY A CA 1
ATOM 931 C C . GLY A 1 120 ? 19.434 14.639 30.609 1.00 41.49 120 GLY A C 1
ATOM 932 O O . GLY A 1 120 ? 19.975 15.077 31.618 1.00 49.72 120 GLY A O 1
ATOM 933 N N . PRO A 1 121 ? 19.711 13.401 30.139 1.00 41.50 121 PRO A N 1
ATOM 934 C CA . PRO A 1 121 ? 20.671 12.518 30.823 1.00 40.63 121 PRO A CA 1
ATOM 935 C C . PRO A 1 121 ? 22.134 12.995 30.735 1.00 43.48 121 PRO A C 1
ATOM 936 O O . PRO A 1 121 ? 22.919 12.759 31.661 1.00 41.55 121 PRO A O 1
ATOM 940 N N . ARG A 1 122 ? 22.484 13.635 29.606 1.00 37.10 122 ARG A N 1
ATOM 941 C CA . ARG A 1 122 ? 23.840 14.153 29.321 1.00 33.00 122 ARG A CA 1
ATOM 942 C C . ARG A 1 122 ? 24.200 15.377 30.138 1.00 30.06 122 ARG A C 1
ATOM 943 O O . ARG A 1 122 ? 25.373 15.699 30.291 1.00 30.68 122 ARG A O 1
ATOM 951 N N . THR A 1 123 ? 23.183 16.109 30.571 1.00 29.13 123 THR A N 1
ATOM 952 C CA . THR A 1 123 ? 23.379 17.316 31.364 1.00 25.38 123 THR A CA 1
ATOM 953 C C . THR A 1 123 ? 23.866 17.066 32.797 1.00 26.26 123 THR A C 1
ATOM 954 O O . THR A 1 123 ? 23.470 16.122 33.457 1.00 25.47 123 THR A O 1
ATOM 958 N N . HIS A 1 124 ? 24.680 17.975 33.300 1.00 29.51 124 HIS A N 1
ATOM 959 C CA . HIS A 1 124 ? 25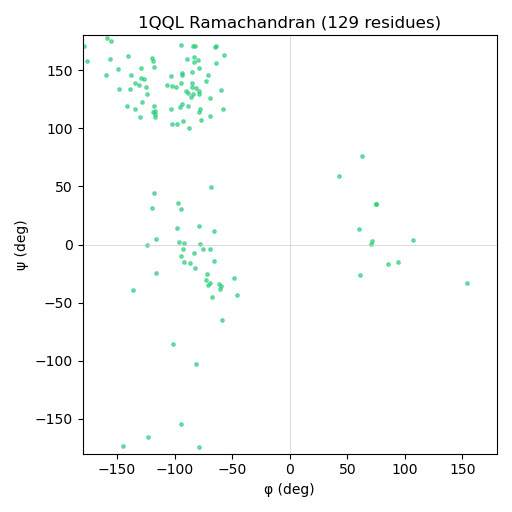.221 17.860 34.643 1.00 24.76 124 HIS A CA 1
ATOM 960 C C . HIS A 1 124 ? 25.429 19.261 35.187 1.00 23.27 124 HIS A C 1
ATOM 961 O O . HIS A 1 124 ? 25.663 20.195 34.441 1.00 23.01 124 HIS A O 1
ATOM 968 N N . TYR A 1 125 ? 25.329 19.390 36.496 1.00 23.29 125 TYR A N 1
ATOM 969 C CA . TYR A 1 125 ? 25.490 20.657 37.191 1.00 30.82 125 TYR A CA 1
ATOM 970 C C . TYR A 1 125 ? 26.922 21.156 37.148 1.00 27.51 125 TYR A C 1
ATOM 971 O O . TYR A 1 125 ? 27.829 20.462 37.607 1.00 30.54 125 TYR A O 1
ATOM 980 N N . GLY A 1 126 ? 27.102 22.393 36.687 1.00 29.82 126 GLY A N 1
ATOM 981 C CA . GLY A 1 126 ? 28.432 22.960 36.560 1.00 25.77 126 GLY A CA 1
ATOM 982 C C . GLY A 1 126 ? 28.826 23.031 35.084 1.00 29.03 126 GLY A C 1
ATOM 983 O O . GLY A 1 126 ? 29.973 23.328 34.695 1.00 27.36 126 GLY A O 1
ATOM 984 N N . GLN A 1 127 ? 27.877 22.649 34.248 1.00 24.92 127 GLN A N 1
ATOM 985 C CA . GLN A 1 127 ? 28.081 22.704 32.826 1.00 23.15 127 GLN A CA 1
ATOM 986 C C . GLN A 1 127 ? 27.724 24.126 32.458 1.00 26.07 127 GLN A C 1
ATOM 987 O O . GLN A 1 127 ? 26.904 24.744 33.141 1.00 28.47 127 GLN A O 1
ATOM 993 N N . LYS A 1 128 ? 28.372 24.668 31.431 1.00 22.35 128 LYS A N 1
ATOM 994 C CA . LYS A 1 128 ? 28.055 26.011 30.965 1.00 22.39 128 LYS A CA 1
ATOM 995 C C . LYS A 1 128 ? 26.837 25.939 30.039 1.00 21.96 128 LYS A C 1
ATOM 996 O O . LYS A 1 128 ? 26.125 26.927 29.849 1.00 16.80 128 LYS A O 1
ATOM 1002 N N . ALA A 1 129 ? 26.587 24.743 29.508 1.00 19.44 129 ALA A N 1
ATOM 1003 C CA . ALA A 1 129 ? 25.465 24.485 28.611 1.00 19.10 129 ALA A CA 1
ATOM 1004 C C . ALA A 1 129 ? 24.064 24.743 29.249 1.00 15.42 129 ALA A C 1
ATOM 1005 O O . ALA A 1 129 ? 23.133 25.213 28.573 1.00 19.44 129 ALA A O 1
ATOM 1007 N N . ILE A 1 130 ? 23.942 24.475 30.554 1.00 17.97 130 ILE A N 1
ATOM 1008 C CA . ILE A 1 130 ? 22.681 24.628 31.285 1.00 14.88 130 ILE A CA 1
ATOM 1009 C C . ILE A 1 130 ? 22.455 25.980 31.956 1.00 14.95 130 ILE A C 1
ATOM 1010 O O . ILE A 1 130 ? 21.462 26.145 32.660 1.00 11.87 130 ILE A O 1
ATOM 1015 N N . LEU A 1 131 ? 23.403 26.911 31.798 1.00 16.64 131 LEU A N 1
ATOM 1016 C CA . LEU A 1 131 ? 23.316 28.243 32.413 1.00 13.31 131 LEU A CA 1
ATOM 1017 C C . LEU A 1 131 ? 22.716 29.331 31.542 1.00 14.40 131 LEU A C 1
ATOM 1018 O O . LEU A 1 131 ? 23.245 29.694 30.489 1.00 6.34 131 LEU A O 1
ATOM 1023 N N . PHE A 1 132 ? 21.630 29.901 32.044 1.00 11.65 132 PHE A N 1
ATOM 1024 C CA . PHE A 1 132 ? 20.913 30.921 31.315 1.00 12.28 132 PHE A CA 1
ATOM 1025 C C . PHE A 1 132 ? 20.868 32.282 31.995 1.00 12.12 132 PHE A C 1
ATOM 1026 O O . PHE A 1 132 ? 20.982 32.421 33.196 1.00 13.03 132 PHE A O 1
ATOM 1034 N N . LEU A 1 133 ? 20.751 33.303 31.188 1.00 6.54 133 LEU A N 1
ATOM 1035 C CA . LEU A 1 133 ? 20.690 34.625 31.708 1.00 13.37 133 LEU A CA 1
ATOM 1036 C C . LEU A 1 133 ? 19.464 35.136 30.968 1.00 14.35 133 LEU A C 1
ATOM 1037 O O . LEU A 1 133 ? 19.447 35.167 29.741 1.00 23.65 133 LEU A O 1
ATOM 1042 N N . PRO A 1 134 ? 18.354 35.334 31.680 1.00 13.70 134 PRO A N 1
ATOM 1043 C CA . PRO A 1 134 ? 17.147 35.818 31.012 1.00 13.16 134 PRO A CA 1
ATOM 1044 C C . PRO A 1 134 ? 17.234 37.301 30.786 1.00 18.86 134 PRO A C 1
ATOM 1045 O O . PRO A 1 134 ? 17.197 38.040 31.744 1.00 16.98 134 PRO A O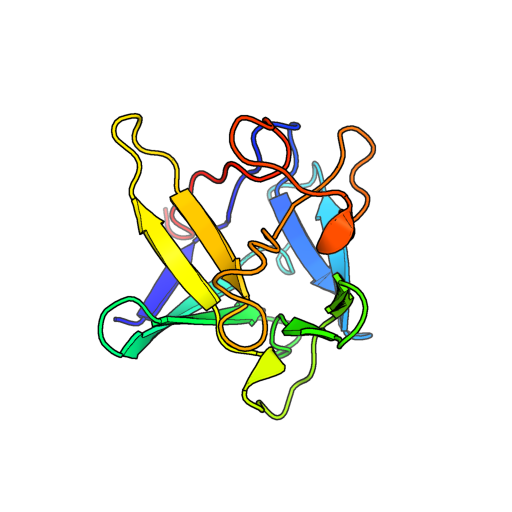 1
ATOM 1049 N N . LEU A 1 135 ? 17.305 37.724 29.524 1.00 20.04 135 LEU A N 1
ATOM 1050 C CA . LEU A 1 135 ? 17.382 39.137 29.140 1.00 23.64 135 LEU A CA 1
ATOM 1051 C C . LEU A 1 135 ? 15.991 39.689 28.852 1.00 28.57 135 LEU A C 1
ATOM 1052 O O . LEU A 1 135 ? 15.158 39.004 28.270 1.00 23.30 135 LEU A O 1
ATOM 1057 N N . PRO A 1 136 ? 15.748 40.962 29.173 1.00 32.79 136 PRO A N 1
ATOM 1058 C CA . PRO A 1 136 ? 14.436 41.569 28.933 1.00 36.55 136 PRO A CA 1
ATOM 1059 C C . PRO A 1 136 ? 14.184 41.823 27.456 1.00 40.04 136 PRO A C 1
ATOM 1060 O O . PRO A 1 136 ? 15.075 42.304 26.760 1.00 43.84 136 PRO A O 1
ATOM 1064 N N . VAL A 1 137 ? 12.947 41.586 27.013 1.00 38.63 137 VAL A N 1
ATOM 1065 C CA . VAL A 1 137 ? 12.537 41.774 25.613 1.00 37.07 137 VAL A CA 1
ATOM 1066 C C . VAL A 1 137 ? 11.855 43.129 25.395 1.00 41.70 137 VAL A C 1
ATOM 1067 O O . VAL A 1 137 ? 10.971 43.269 24.555 1.00 49.42 137 VAL A O 1
ATOM 1071 N N . SER A 1 138 ? 12.293 44.170 26.081 1.00 44.28 138 SER A N 1
ATOM 1072 C CA . SER A 1 138 ? 11.588 45.415 25.908 1.00 43.00 138 SER A CA 1
ATOM 1073 C C . SER A 1 138 ? 12.130 46.536 25.022 1.00 41.13 138 SER A C 1
ATOM 1074 O O . SER A 1 138 ? 11.836 46.585 23.809 1.00 41.20 138 SER A O 1
ATOM 1077 N N . SER A 1 139 ? 12.976 47.335 25.666 1.00 42.49 139 SER A N 1
ATOM 1078 C CA . SER A 1 139 ? 13.593 48.563 25.195 1.00 38.17 139 SER A CA 1
ATOM 1079 C C . SER A 1 139 ? 12.885 49.503 26.128 1.00 41.81 139 SER A C 1
ATOM 1080 O O . SER A 1 139 ? 13.552 50.088 26.968 1.00 36.85 139 SER A O 1
#

B-factor: mean 31.58, std 10.55, range [2.08, 57.19]

Radius of gyration: 12.93 Å; Cα contacts (8 Å, |Δi|>4): 351; chains: 1; bounding box: 29×38×30 Å

GO terms:
  GO:0005111 type 2 fibroblast growth factor receptor binding (F, IDA)
  GO:0008201 heparin binding (F, IDA)
  GO:0005576 extracellular region (C, IDA)
  GO:0050679 positive regulation of epithelial cell proliferation (P, IDA)
  GO:0001541 ovarian follicle development (P, IMP)
  GO:0008083 growth factor activity (F, IMP)
  GO:0043129 surfactant homeostasis (P, IMP)
  GO:0030324 lung development (P, IMP)
  GO:0050679 positive regulation of epithelial cell proliferation (P, IMP)
  GO:0006656 phosphatidylcholine biosynthetic process (P, IMP)
  GO:0008654 phospholipid biosynthetic process (P, IMP)

Nearest PDB structures (foldseek):
  1qql-assembly1_A  TM=1.008E+00  e=1.395E-26  Rattus norvegicus
  1yto-assembly4_D  TM=9.810E-01  e=1.099E-17  Homo sapiens
  2aqz-assembly1_A  TM=9.817E-01  e=1.162E-17  Homo sapiens
  1jt3-assembly1_A  TM=9.786E-01  e=8.790E-18  Homo sapiens
  2uus-assembly1_A  TM=9.747E-01  e=1.816E-17  Rattus norvegicus